Protein AF-A0A536IIC5-F1 (afdb_monomer_lite)

Secondary structure (DSSP, 8-state):
----EEEE-SSHHHHHHHHHHTTTS-EEEESS-IIIIIIIITTT--BTTBPPPSEEEE--

Structure (mmCIF, N/CA/C/O backbone):
data_AF-A0A536IIC5-F1
#
_entry.id   AF-A0A536IIC5-F1
#
loop_
_atom_site.group_PDB
_atom_site.id
_atom_site.type_symbol
_atom_site.label_atom_id
_atom_site.label_alt_id
_atom_site.label_comp_id
_atom_site.label_asym_id
_atom_site.label_entity_id
_atom_site.label_seq_id
_atom_site.pdbx_PDB_ins_code
_atom_site.Cartn_x
_atom_site.Cartn_y
_atom_site.Cartn_z
_atom_site.occupancy
_atom_site.B_iso_or_equiv
_atom_site.auth_seq_id
_atom_site.auth_comp_id
_atom_site.auth_asym_id
_atom_site.auth_atom_id
_atom_site.pdbx_PDB_model_num
ATOM 1 N N . MET A 1 1 ? 0.050 -1.270 -15.659 1.00 79.19 1 MET A N 1
ATOM 2 C CA . MET A 1 1 ? 0.714 -1.510 -14.358 1.00 79.19 1 MET A CA 1
ATOM 3 C C . MET A 1 1 ? 0.591 -2.991 -14.048 1.00 79.19 1 MET A C 1
ATOM 5 O O . MET A 1 1 ? -0.365 -3.602 -14.519 1.00 79.19 1 MET A O 1
ATOM 9 N N . ARG A 1 2 ? 1.544 -3.577 -13.318 1.00 84.38 2 ARG A N 1
ATOM 10 C CA . ARG A 1 2 ? 1.419 -4.958 -12.827 1.00 84.38 2 ARG A CA 1
ATOM 11 C C . ARG A 1 2 ? 0.230 -5.051 -11.860 1.00 84.38 2 ARG A C 1
ATOM 13 O O . ARG A 1 2 ? -0.046 -4.078 -11.166 1.00 84.38 2 ARG A O 1
ATOM 20 N N . GLY A 1 3 ? -0.475 -6.181 -11.849 1.00 92.38 3 GLY A N 1
ATOM 21 C CA . GLY A 1 3 ? -1.575 -6.409 -10.908 1.00 92.38 3 GLY A CA 1
ATOM 22 C C . GLY A 1 3 ? -1.081 -6.461 -9.460 1.00 92.38 3 GLY A C 1
ATOM 23 O O . GLY A 1 3 ? 0.010 -6.974 -9.205 1.00 92.38 3 GLY A O 1
ATOM 24 N N . PHE A 1 4 ? -1.890 -5.936 -8.545 1.00 95.69 4 PHE A N 1
ATOM 25 C CA . PHE A 1 4 ? -1.665 -5.927 -7.100 1.00 95.69 4 PHE A CA 1
ATOM 26 C C . PHE A 1 4 ? -3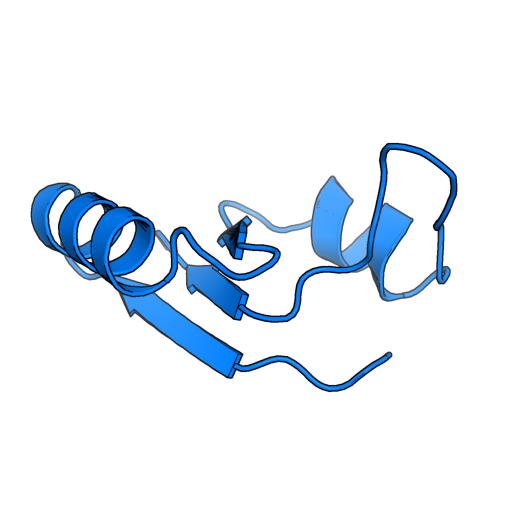.006 -6.101 -6.377 1.00 95.69 4 PHE A C 1
ATOM 28 O O . PHE A 1 4 ? -4.061 -5.799 -6.936 1.00 95.69 4 PHE A O 1
ATOM 35 N N . GLU A 1 5 ? -2.964 -6.585 -5.142 1.00 97.94 5 GLU A N 1
ATOM 36 C CA . GLU A 1 5 ? -4.105 -6.551 -4.224 1.00 97.94 5 GLU A CA 1
ATOM 37 C C . GLU A 1 5 ? -4.171 -5.187 -3.536 1.00 97.94 5 GLU A C 1
ATOM 39 O O . GLU A 1 5 ? -3.136 -4.646 -3.145 1.00 97.94 5 GLU A O 1
ATOM 44 N N . LEU A 1 6 ? -5.376 -4.640 -3.383 1.00 97.62 6 LEU A N 1
ATOM 45 C CA . LEU A 1 6 ? -5.625 -3.388 -2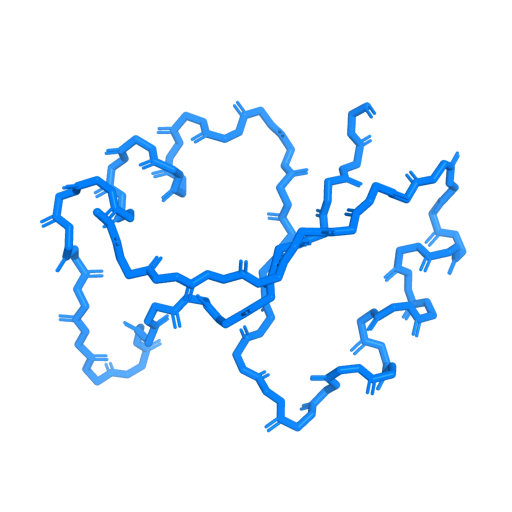.676 1.00 97.62 6 LEU A CA 1
ATOM 46 C C . LEU A 1 6 ? -6.492 -3.670 -1.450 1.00 97.62 6 LEU A C 1
ATOM 48 O O . LEU A 1 6 ? -7.521 -4.337 -1.565 1.00 97.62 6 LEU A O 1
ATOM 52 N N . TYR A 1 7 ? -6.064 -3.160 -0.302 1.00 98.31 7 TYR A N 1
ATOM 53 C CA . TYR A 1 7 ? -6.820 -3.171 0.942 1.00 98.31 7 TYR A CA 1
ATOM 54 C C . TYR A 1 7 ? -6.992 -1.742 1.439 1.00 98.31 7 TYR A C 1
ATOM 56 O O . TYR A 1 7 ? -6.005 -1.017 1.522 1.00 98.31 7 TYR A O 1
ATOM 64 N N . ASP A 1 8 ? -8.207 -1.384 1.835 1.00 97.69 8 ASP A N 1
ATOM 65 C CA . ASP A 1 8 ? -8.498 -0.104 2.478 1.00 97.69 8 ASP A CA 1
ATOM 66 C C . ASP A 1 8 ? -8.492 -0.313 3.994 1.00 97.69 8 ASP A C 1
ATOM 68 O O . ASP A 1 8 ? -9.269 -1.117 4.513 1.00 97.69 8 ASP A O 1
ATOM 72 N N . ALA A 1 9 ? -7.592 0.363 4.709 1.00 97.81 9 ALA A N 1
ATOM 73 C CA . ALA A 1 9 ? -7.495 0.261 6.160 1.00 97.81 9 ALA A CA 1
ATOM 74 C C . ALA A 1 9 ? -8.184 1.457 6.826 1.00 97.81 9 ALA A C 1
ATOM 76 O O . ALA A 1 9 ? -7.681 2.577 6.793 1.00 97.81 9 ALA A O 1
ATOM 77 N N . GLY A 1 10 ? -9.298 1.212 7.519 1.00 96.62 10 GLY A N 1
ATOM 78 C CA . GLY A 1 10 ? -10.060 2.268 8.193 1.00 96.62 10 GLY A CA 1
ATOM 79 C C . GLY A 1 10 ? -9.434 2.744 9.507 1.00 96.62 10 GLY A C 1
ATOM 80 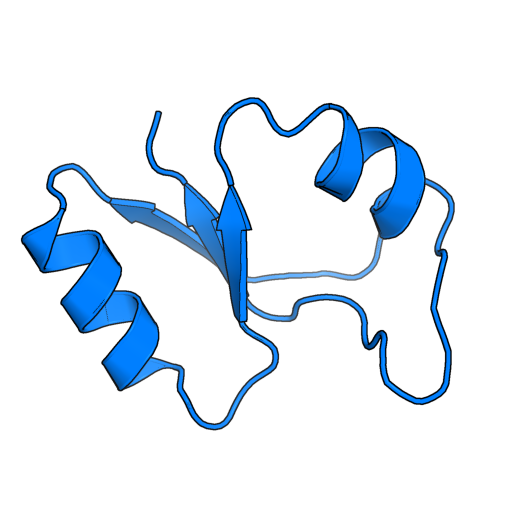O O . GLY A 1 10 ? -9.866 3.738 10.090 1.00 96.62 10 GLY A O 1
ATOM 81 N N . THR A 1 11 ? -8.425 2.029 10.016 1.00 97.56 11 THR A N 1
ATOM 82 C CA . THR A 1 11 ? -7.692 2.400 11.233 1.00 97.56 11 THR A CA 1
ATOM 83 C C . THR A 1 11 ? -6.206 2.073 11.122 1.00 97.56 11 THR A C 1
ATOM 85 O O . THR A 1 11 ? -5.799 1.148 10.421 1.00 97.56 11 THR A O 1
ATOM 88 N N . VAL A 1 12 ? -5.379 2.761 11.917 1.00 97.50 12 VAL A N 1
ATOM 89 C CA . VAL A 1 12 ? -3.939 2.454 12.032 1.00 97.50 12 VAL A CA 1
ATOM 90 C C . VAL A 1 12 ? -3.706 1.002 12.457 1.00 97.50 12 VAL A C 1
ATOM 92 O O . VAL A 1 12 ? -2.787 0.354 11.963 1.00 97.50 12 VAL A O 1
ATOM 95 N N . ARG A 1 13 ? -4.540 0.475 13.362 1.00 98.25 13 ARG A N 1
ATOM 96 C CA . ARG A 1 13 ? -4.422 -0.911 13.824 1.00 98.25 13 ARG A CA 1
ATOM 97 C C . ARG A 1 13 ? -4.645 -1.895 12.681 1.00 98.25 13 ARG A C 1
ATOM 99 O O . ARG A 1 13 ? -3.832 -2.788 12.498 1.00 98.25 13 ARG A O 1
ATOM 106 N N . GLU A 1 14 ? -5.697 -1.689 11.898 1.00 98.19 14 GLU A N 1
ATOM 107 C CA . GLU A 1 14 ? -5.994 -2.522 10.734 1.00 98.19 14 GLU A CA 1
ATOM 108 C C . GLU A 1 14 ? -4.864 -2.478 9.699 1.00 98.19 14 GLU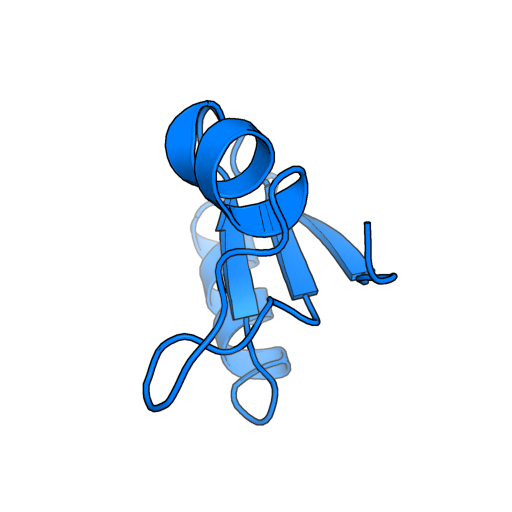 A C 1
ATOM 110 O O . GLU A 1 14 ? -4.453 -3.522 9.199 1.00 98.19 14 GLU A O 1
ATOM 115 N N . ALA A 1 15 ? -4.284 -1.301 9.443 1.00 98.25 15 ALA A N 1
ATOM 116 C CA . ALA A 1 15 ? -3.132 -1.177 8.554 1.00 98.25 15 ALA A CA 1
ATOM 117 C C . ALA A 1 15 ? -1.926 -1.994 9.050 1.00 98.25 15 ALA A C 1
ATOM 119 O O . ALA A 1 15 ? -1.273 -2.684 8.266 1.00 98.25 15 ALA A O 1
ATOM 120 N N . VAL A 1 16 ? -1.637 -1.955 10.355 1.00 98.25 16 VAL A N 1
ATOM 121 C CA . VAL A 1 16 ? -0.563 -2.753 10.969 1.00 98.25 16 VAL A CA 1
ATOM 122 C C . VAL A 1 16 ? -0.868 -4.250 10.895 1.00 98.25 16 VAL A C 1
ATOM 124 O O . VAL A 1 16 ? 0.022 -5.031 10.553 1.00 98.25 16 VAL A O 1
ATOM 127 N N . ASP A 1 17 ? -2.110 -4.655 11.155 1.00 98.44 17 ASP A N 1
ATOM 128 C CA . ASP A 1 17 ? -2.536 -6.054 11.075 1.00 98.44 17 ASP A CA 1
ATOM 129 C C . ASP A 1 17 ? -2.410 -6.585 9.630 1.00 98.44 17 ASP A C 1
ATOM 131 O O . ASP A 1 17 ? -1.905 -7.690 9.410 1.00 98.44 17 ASP A O 1
ATOM 135 N N . LEU A 1 18 ? -2.774 -5.779 8.625 1.00 98.50 18 LEU A N 1
ATOM 136 C CA . LEU A 1 18 ? -2.583 -6.092 7.204 1.00 98.50 18 LEU A CA 1
ATOM 137 C C . LEU A 1 18 ? -1.095 -6.184 6.831 1.00 98.50 18 LEU A C 1
ATOM 139 O O . LEU A 1 18 ? -0.690 -7.130 6.151 1.00 98.50 18 LEU A O 1
ATOM 143 N N . LEU A 1 19 ? -0.255 -5.262 7.312 1.00 98.06 19 LEU A N 1
ATOM 144 C CA . LEU A 1 19 ? 1.196 -5.324 7.101 1.00 98.06 19 LEU A CA 1
ATOM 145 C C . LEU A 1 19 ? 1.790 -6.631 7.644 1.00 98.06 19 LEU A C 1
ATOM 147 O O . LEU A 1 19 ? 2.579 -7.278 6.956 1.00 98.06 19 LEU A O 1
ATOM 151 N N . GLN A 1 20 ? 1.389 -7.046 8.848 1.00 98.19 20 GLN A N 1
ATOM 152 C CA . GLN A 1 20 ? 1.840 -8.305 9.447 1.00 98.19 20 GLN A CA 1
ATOM 153 C C . GLN A 1 20 ? 1.339 -9.520 8.660 1.00 98.19 20 GLN A C 1
ATOM 155 O O . GLN A 1 20 ? 2.127 -10.407 8.328 1.00 98.19 20 GLN A O 1
ATOM 160 N N . LYS A 1 21 ? 0.047 -9.540 8.309 1.00 98.31 21 LYS A N 1
ATOM 161 C CA . LYS A 1 21 ? -0.588 -10.621 7.541 1.00 98.31 21 LYS A CA 1
ATOM 162 C C . LYS A 1 21 ? 0.110 -10.881 6.204 1.00 98.31 21 LYS A C 1
ATOM 164 O O . LYS A 1 21 ? 0.202 -12.030 5.777 1.00 98.31 21 LYS A O 1
ATOM 169 N N . HIS A 1 22 ? 0.601 -9.830 5.549 1.00 97.94 22 HIS A N 1
ATOM 170 C CA . HIS A 1 22 ? 1.220 -9.905 4.226 1.00 97.94 22 HIS A CA 1
ATOM 171 C C . HIS A 1 22 ? 2.756 -9.798 4.249 1.00 97.94 22 HIS A C 1
ATOM 173 O O . HIS A 1 22 ? 3.364 -9.662 3.191 1.00 97.94 22 HIS A O 1
ATOM 179 N N . GLY A 1 23 ? 3.406 -9.911 5.415 1.00 95.19 23 GLY A N 1
ATOM 180 C CA . GLY A 1 23 ? 4.844 -9.646 5.586 1.00 95.19 23 GLY A CA 1
ATOM 181 C C . GLY A 1 23 ? 5.811 -10.526 4.777 1.00 95.19 23 GLY A C 1
ATOM 182 O O . GLY A 1 23 ? 6.993 -10.207 4.684 1.00 95.19 23 GLY A O 1
ATOM 183 N N . SER A 1 24 ? 5.336 -11.616 4.168 1.00 96.25 24 SER A N 1
ATOM 184 C CA . SER A 1 24 ? 6.108 -12.459 3.240 1.00 96.25 24 SER A CA 1
ATOM 185 C C . SER A 1 24 ? 6.091 -11.972 1.783 1.00 96.25 24 SER A C 1
ATOM 187 O O . SER A 1 24 ? 6.790 -12.542 0.946 1.00 96.25 24 SER A O 1
ATOM 189 N N . ARG A 1 25 ? 5.296 -10.944 1.467 1.00 96.00 25 ARG A N 1
ATOM 190 C CA . ARG A 1 25 ? 5.096 -10.383 0.122 1.00 96.00 25 ARG A CA 1
ATOM 191 C C . ARG A 1 25 ? 5.680 -8.981 0.030 1.00 96.00 25 ARG A C 1
ATOM 193 O O . ARG A 1 25 ? 5.976 -8.338 1.037 1.00 96.00 25 ARG A O 1
ATOM 200 N N . THR A 1 26 ? 5.794 -8.459 -1.188 1.00 95.06 26 THR A N 1
ATOM 201 C CA . THR A 1 26 ? 6.141 -7.044 -1.359 1.00 95.06 26 THR A CA 1
ATOM 202 C C . THR A 1 26 ? 4.924 -6.173 -1.055 1.00 95.06 26 THR A C 1
ATOM 204 O O . THR A 1 26 ? 4.063 -5.978 -1.914 1.00 95.06 26 THR A O 1
ATOM 207 N N . VAL A 1 27 ? 4.855 -5.641 0.165 1.00 96.75 27 VAL A N 1
ATOM 208 C CA . VAL A 1 27 ? 3.770 -4.761 0.623 1.00 96.75 27 VAL A CA 1
ATOM 209 C C . VAL A 1 27 ? 4.240 -3.311 0.650 1.00 96.75 27 VAL A C 1
ATOM 211 O O . VAL A 1 27 ? 5.351 -3.012 1.099 1.00 96.75 27 VAL A O 1
ATOM 214 N N . LYS A 1 28 ? 3.392 -2.392 0.185 1.00 96.12 28 LYS A N 1
ATOM 215 C CA . LYS A 1 28 ? 3.586 -0.949 0.353 1.00 96.12 28 LYS A CA 1
ATOM 216 C C . LYS A 1 28 ? 2.313 -0.307 0.887 1.00 96.12 28 LYS A C 1
ATOM 218 O O . LYS A 1 28 ? 1.210 -0.787 0.658 1.00 96.12 28 LYS A O 1
ATOM 223 N N . VAL A 1 29 ? 2.497 0.790 1.604 1.00 96.38 29 VAL A N 1
ATOM 224 C CA . VAL A 1 29 ? 1.409 1.598 2.146 1.00 96.38 29 VAL A CA 1
ATOM 225 C C . VAL A 1 29 ? 1.177 2.780 1.214 1.00 96.38 29 VAL A C 1
ATOM 227 O O . VAL A 1 29 ? 2.137 3.369 0.709 1.00 96.38 29 VAL A O 1
ATOM 230 N N . LEU A 1 30 ? -0.085 3.115 0.986 1.00 96.00 30 LEU A N 1
ATOM 231 C CA . LEU A 1 30 ? -0.525 4.208 0.143 1.00 96.00 30 LEU A CA 1
ATOM 232 C C . LEU A 1 30 ? -1.109 5.319 1.025 1.00 96.00 30 LEU A C 1
ATOM 234 O O . LEU A 1 30 ? -2.079 5.119 1.741 1.00 96.00 30 LEU A O 1
ATOM 238 N N . GLY A 1 31 ? -0.460 6.484 1.000 1.00 94.25 31 GLY A N 1
ATOM 239 C CA . GLY A 1 31 ? -1.056 7.745 1.450 1.00 94.25 31 GLY A CA 1
ATOM 240 C C . GLY A 1 31 ? -1.666 8.462 0.246 1.00 94.25 31 GLY A C 1
ATOM 241 O O . GLY A 1 31 ? -2.539 7.935 -0.420 1.00 94.25 31 GLY A O 1
ATOM 242 N N . GLY A 1 32 ? -1.124 9.620 -0.142 1.00 93.50 32 GLY A N 1
ATOM 243 C CA . GLY A 1 32 ? -1.614 10.348 -1.328 1.00 93.50 32 GLY A CA 1
ATOM 244 C C . GLY A 1 32 ? -1.263 9.736 -2.698 1.00 93.50 32 GLY A C 1
ATOM 245 O O . GLY A 1 32 ? -1.780 10.179 -3.717 1.00 93.50 32 GLY A O 1
ATOM 246 N N . GLY A 1 33 ? -0.347 8.764 -2.765 1.00 94.00 33 GLY A N 1
ATOM 247 C CA . GLY A 1 33 ? -0.056 7.991 -3.984 1.00 94.00 33 GLY A CA 1
ATOM 248 C C . GLY A 1 33 ? 0.680 8.686 -5.133 1.00 94.00 33 GLY A C 1
ATOM 249 O O . GLY A 1 33 ? 1.047 8.009 -6.092 1.00 94.00 33 GLY A O 1
ATOM 250 N N . SER A 1 34 ? 0.952 9.988 -5.049 1.00 95.19 34 SER A N 1
ATOM 251 C CA . SER A 1 34 ? 1.627 10.749 -6.113 1.00 95.19 34 SER A CA 1
ATOM 252 C C . SER A 1 34 ? 2.984 10.158 -6.517 1.00 95.19 34 SER A C 1
ATOM 254 O O . SER A 1 34 ? 3.248 10.003 -7.706 1.00 95.19 34 SER A O 1
ATOM 256 N N . ASP A 1 35 ? 3.804 9.773 -5.539 1.00 93.81 35 ASP A N 1
ATOM 257 C CA . ASP A 1 35 ? 5.121 9.171 -5.766 1.00 93.81 35 ASP A CA 1
ATOM 258 C C . ASP A 1 35 ? 5.016 7.686 -6.156 1.00 93.81 35 ASP A C 1
ATOM 260 O O . ASP A 1 35 ? 5.360 7.295 -7.269 1.00 93.81 35 ASP A O 1
ATOM 264 N N . LEU A 1 36 ? 4.451 6.849 -5.280 1.00 94.44 36 LEU A N 1
ATOM 265 C CA . LEU A 1 36 ? 4.413 5.399 -5.491 1.00 94.44 36 LEU A CA 1
ATOM 266 C C . LEU A 1 36 ? 3.593 4.991 -6.727 1.00 94.44 36 LEU A C 1
ATOM 268 O O . LEU A 1 36 ? 4.046 4.189 -7.542 1.00 94.44 36 LEU A O 1
ATOM 272 N N . VAL A 1 37 ? 2.380 5.519 -6.891 1.00 93.88 37 VAL A N 1
ATOM 273 C CA . VAL A 1 37 ? 1.514 5.133 -8.015 1.00 93.88 37 VAL A CA 1
ATOM 274 C C . VAL A 1 37 ? 1.958 5.859 -9.279 1.00 93.88 37 VAL A C 1
ATOM 276 O O . VAL A 1 37 ? 2.089 5.230 -10.330 1.00 93.88 37 VAL A O 1
ATOM 279 N N . GLY A 1 38 ? 2.191 7.171 -9.175 1.00 92.00 38 GLY A N 1
ATOM 280 C CA . GLY A 1 38 ? 2.561 8.032 -10.296 1.00 92.00 38 GLY A CA 1
ATOM 281 C C . GLY A 1 38 ? 3.970 7.775 -10.820 1.00 92.00 38 GLY A C 1
ATOM 282 O O . GLY A 1 38 ? 4.112 7.441 -11.988 1.00 92.00 38 GLY A O 1
ATOM 283 N N . GLY A 1 39 ? 4.982 7.903 -9.966 1.00 89.81 39 GLY A N 1
ATOM 284 C CA . GLY A 1 39 ? 6.392 7.853 -10.360 1.00 89.81 39 GLY A CA 1
ATOM 285 C C . GLY A 1 39 ? 7.028 6.464 -10.346 1.00 89.81 39 GLY A C 1
ATOM 286 O O . GLY A 1 39 ? 8.054 6.268 -10.987 1.00 89.81 39 GLY A O 1
ATOM 287 N N . VAL A 1 40 ? 6.450 5.483 -9.641 1.00 93.25 40 VAL A N 1
ATOM 288 C CA . VAL A 1 40 ? 7.032 4.128 -9.568 1.00 93.25 40 VAL A CA 1
ATOM 289 C C . VAL A 1 40 ? 6.208 3.117 -10.354 1.00 93.25 40 VAL A C 1
ATOM 291 O O . VAL A 1 40 ? 6.704 2.488 -11.288 1.00 93.25 40 VAL A O 1
ATOM 294 N N . MET A 1 41 ? 4.933 2.940 -10.010 1.00 94.62 41 MET A N 1
ATOM 295 C CA . MET A 1 41 ? 4.135 1.850 -10.574 1.00 94.62 41 MET A CA 1
ATOM 296 C C . MET A 1 41 ? 3.702 2.103 -12.025 1.00 94.62 41 MET A C 1
ATOM 298 O O . MET A 1 41 ? 3.664 1.151 -12.811 1.00 94.62 41 MET A O 1
ATOM 302 N N . LYS A 1 42 ? 3.347 3.345 -12.396 1.00 93.81 42 LYS A N 1
ATOM 303 C CA . LYS A 1 42 ? 2.925 3.684 -13.773 1.00 93.81 42 LYS A CA 1
ATOM 304 C C . LYS A 1 42 ? 4.097 3.673 -14.740 1.00 93.81 42 LYS A C 1
ATOM 306 O O . LYS A 1 42 ? 3.923 3.200 -15.861 1.00 93.81 42 LYS A O 1
ATOM 311 N N . ASP A 1 43 ? 5.261 4.087 -14.257 1.00 93.38 43 ASP A N 1
ATOM 312 C CA . ASP A 1 43 ? 6.504 4.171 -15.025 1.00 93.38 43 ASP A CA 1
ATOM 313 C C . ASP A 1 43 ? 7.331 2.876 -14.960 1.00 93.38 43 ASP A C 1
ATOM 315 O O . ASP A 1 43 ? 8.365 2.757 -15.611 1.00 93.38 43 ASP A O 1
ATOM 319 N N . TRP A 1 44 ? 6.855 1.877 -14.204 1.00 90.69 44 TRP A N 1
ATOM 320 C CA . TRP A 1 44 ? 7.491 0.565 -14.039 1.00 90.69 44 TRP A CA 1
ATOM 321 C C . TRP A 1 44 ? 8.931 0.670 -13.520 1.00 90.69 44 T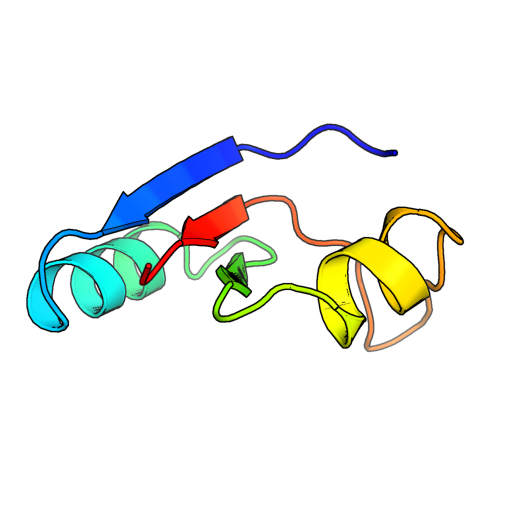RP A C 1
ATOM 323 O O . TRP A 1 44 ? 9.798 -0.128 -13.885 1.00 90.69 44 TRP A O 1
ATOM 333 N N . VAL A 1 45 ? 9.183 1.637 -12.634 1.00 91.44 45 VAL A N 1
ATOM 334 C CA . VAL A 1 45 ? 10.480 1.798 -11.975 1.00 91.44 45 VAL A CA 1
ATOM 335 C C . VAL A 1 45 ? 10.681 0.620 -11.026 1.00 91.44 45 VAL A C 1
ATOM 337 O O . VAL A 1 45 ? 9.999 0.486 -10.012 1.00 91.44 45 VAL A O 1
ATOM 340 N N . GLN A 1 46 ? 11.601 -0.272 -11.381 1.00 90.81 46 GLN A N 1
ATOM 341 C CA . GLN A 1 46 ? 11.907 -1.472 -10.608 1.00 90.81 46 GLN A CA 1
ATOM 342 C C . GLN A 1 46 ? 13.390 -1.822 -10.701 1.00 90.81 46 GLN A C 1
ATOM 344 O O . GLN A 1 46 ? 14.057 -1.538 -11.696 1.00 90.81 46 GLN A O 1
ATOM 349 N N . GLY A 1 47 ? 13.909 -2.483 -9.670 1.00 89.00 47 GLY A N 1
ATOM 350 C CA . GLY A 1 47 ? 15.305 -2.900 -9.630 1.00 89.00 47 GLY A CA 1
ATOM 351 C C . GLY A 1 47 ? 15.649 -3.690 -8.377 1.00 89.00 47 GLY A C 1
ATOM 352 O O . GLY A 1 47 ? 14.798 -3.980 -7.533 1.00 89.00 47 GLY A O 1
ATOM 353 N N . LYS A 1 48 ? 16.928 -4.042 -8.237 1.00 88.00 48 LYS A N 1
ATOM 354 C CA . LYS A 1 48 ? 17.429 -4.733 -7.045 1.00 88.00 48 LYS A CA 1
ATOM 355 C C . LYS A 1 48 ? 17.202 -3.850 -5.809 1.00 88.00 48 LYS A C 1
ATOM 357 O O . LYS A 1 48 ? 17.782 -2.777 -5.711 1.00 88.00 48 LYS A O 1
ATOM 362 N N . GLY A 1 49 ? 16.359 -4.308 -4.882 1.00 86.44 49 GLY A N 1
ATOM 363 C CA . GLY A 1 49 ? 15.969 -3.555 -3.678 1.00 86.44 49 GLY A CA 1
ATOM 364 C C . GLY A 1 49 ? 14.715 -2.685 -3.834 1.00 86.44 49 GLY A C 1
ATOM 365 O O . GLY A 1 49 ? 14.243 -2.129 -2.847 1.00 86.44 49 GLY A O 1
ATOM 366 N N . MET A 1 50 ? 14.136 -2.613 -5.036 1.00 88.75 50 MET A N 1
ATOM 367 C CA . MET A 1 50 ? 12.883 -1.907 -5.316 1.00 88.75 50 MET A CA 1
ATOM 368 C C . MET A 1 50 ? 11.954 -2.790 -6.171 1.00 88.75 50 MET A C 1
ATOM 370 O O . MET A 1 50 ? 11.739 -2.507 -7.351 1.00 88.75 50 MET A O 1
ATOM 374 N N . PRO A 1 51 ? 11.451 -3.913 -5.623 1.00 9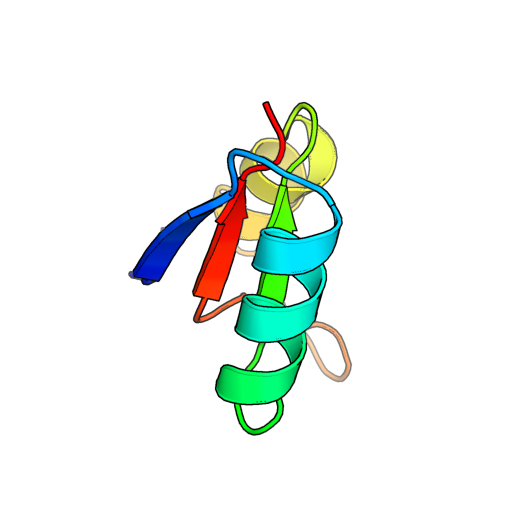0.69 51 PRO A N 1
ATOM 375 C CA . PRO A 1 51 ? 10.415 -4.691 -6.290 1.00 90.69 51 PRO A CA 1
ATOM 376 C C . PRO A 1 51 ? 9.095 -3.910 -6.332 1.00 90.69 51 PRO A C 1
ATOM 378 O O . PRO A 1 51 ? 8.759 -3.188 -5.389 1.00 90.69 51 PRO A O 1
ATOM 381 N N . LEU A 1 52 ? 8.331 -4.082 -7.415 1.00 93.69 52 LEU A N 1
ATOM 382 C CA . LEU A 1 52 ? 6.965 -3.561 -7.492 1.00 93.69 52 LEU A CA 1
ATOM 383 C C . LEU A 1 52 ? 6.077 -4.243 -6.435 1.00 93.69 52 LEU A C 1
ATOM 385 O O . LEU A 1 52 ? 6.208 -5.455 -6.239 1.00 93.69 52 LEU A O 1
ATOM 389 N N . PRO A 1 53 ? 5.173 -3.497 -5.775 1.00 95.06 53 PRO A N 1
ATOM 390 C CA . PRO A 1 53 ? 4.299 -4.053 -4.754 1.00 95.06 53 PRO A CA 1
ATOM 391 C C . PRO A 1 53 ? 3.312 -5.063 -5.335 1.00 95.06 53 PRO A C 1
ATOM 393 O O . PRO A 1 53 ? 2.719 -4.850 -6.391 1.00 95.06 53 PRO A O 1
ATOM 396 N N . GLU A 1 54 ? 3.122 -6.150 -4.597 1.00 96.38 54 GLU A N 1
ATOM 397 C CA . GLU A 1 54 ? 2.068 -7.140 -4.825 1.00 96.38 54 GLU A CA 1
ATOM 398 C C . GLU A 1 54 ? 0.815 -6.807 -4.011 1.00 96.38 54 GLU A C 1
ATOM 400 O O . GLU A 1 54 ? -0.272 -7.269 -4.351 1.00 96.38 54 GLU A O 1
ATOM 405 N N . VAL A 1 55 ? 0.978 -6.027 -2.936 1.00 97.94 55 VAL A N 1
ATOM 406 C CA . VAL A 1 55 ? -0.086 -5.574 -2.038 1.00 97.94 55 VAL A CA 1
ATOM 407 C C . VAL A 1 55 ? 0.088 -4.084 -1.760 1.00 97.94 55 VAL A C 1
ATOM 409 O O . VAL A 1 55 ? 1.185 -3.641 -1.398 1.00 97.94 55 VAL A O 1
ATOM 412 N N . LEU A 1 56 ? -1.001 -3.334 -1.893 1.00 97.69 56 LEU A N 1
ATOM 413 C CA . LEU A 1 56 ? -1.138 -1.963 -1.424 1.00 97.69 56 LEU A CA 1
ATOM 414 C C . LEU A 1 56 ? -2.144 -1.896 -0.276 1.00 97.69 56 LEU A C 1
ATOM 416 O O . LEU A 1 56 ? -3.202 -2.518 -0.337 1.00 97.69 56 LEU A O 1
ATOM 420 N N . ILE A 1 57 ? -1.798 -1.129 0.753 1.00 98.38 57 ILE A N 1
ATOM 421 C CA . ILE A 1 57 ? -2.688 -0.811 1.873 1.00 98.38 57 ILE A CA 1
ATOM 422 C C . ILE A 1 57 ? -2.945 0.692 1.836 1.00 98.38 57 ILE A C 1
ATOM 424 O O . ILE A 1 57 ? -2.018 1.462 2.093 1.00 98.38 57 ILE A O 1
ATOM 428 N N . ASP A 1 58 ? -4.158 1.096 1.482 1.00 97.75 58 ASP A N 1
ATOM 429 C CA . ASP A 1 58 ? -4.600 2.488 1.493 1.00 97.75 58 ASP A CA 1
ATOM 430 C C . ASP A 1 58 ? -4.934 2.934 2.918 1.00 97.75 58 ASP A C 1
ATOM 432 O O . ASP A 1 58 ? -5.526 2.185 3.697 1.00 97.75 58 ASP A O 1
ATOM 436 N N . LEU A 1 59 ? -4.483 4.138 3.264 1.00 97.06 59 LEU A N 1
ATOM 437 C CA . LEU A 1 59 ? -4.715 4.782 4.556 1.00 97.06 59 LEU A CA 1
ATOM 438 C C . LEU A 1 59 ? -5.653 5.994 4.459 1.00 97.06 59 LEU A C 1
ATOM 440 O O . LEU A 1 59 ? -5.786 6.714 5.454 1.00 97.06 59 LEU A O 1
ATOM 444 N N . THR A 1 60 ? -6.183 6.290 3.269 1.00 91.69 60 THR A N 1
ATOM 445 C CA . THR A 1 60 ? -7.011 7.476 3.004 1.00 91.69 60 THR A CA 1
ATOM 446 C C . THR A 1 60 ? -8.493 7.267 3.277 1.00 91.69 60 THR A C 1
ATOM 448 O O . THR A 1 60 ? -8.976 6.116 3.225 1.00 91.69 60 THR A O 1
#

pLDDT: mean 94.67, std 3.88, range [79.19, 98.5]

Sequence (60 aa):
MRGFELYDAGTVREAVDLLQKHGSRTVKVLGGGSDLVGGVMKDWVQGKGMPLPEVLIDLT

Radius of gyration: 11.39 Å; chains: 1; bounding box: 28×23×29 Å

Foldseek 3Di:
DDAAAEAEDADPVSLVVVCVVQVVFQEDEDEPCCCLVPVPVVVVPDDDVRHRGNYYYYDD